Protein AF-A0A2N6VJ35-F1 (afdb_monomer)

Radius of gyration: 15.32 Å; Cα contacts (8 Å, |Δi|>4): 125; chains: 1; bounding box: 37×14×37 Å

Structure (mmCIF, N/CA/C/O backbone):
data_AF-A0A2N6VJ35-F1
#
_entry.id   AF-A0A2N6VJ35-F1
#
loop_
_atom_site.group_PDB
_atom_site.id
_atom_site.type_symbol
_atom_site.label_atom_id
_atom_site.label_alt_id
_atom_site.label_comp_id
_atom_site.label_asym_id
_atom_site.label_entity_id
_atom_site.l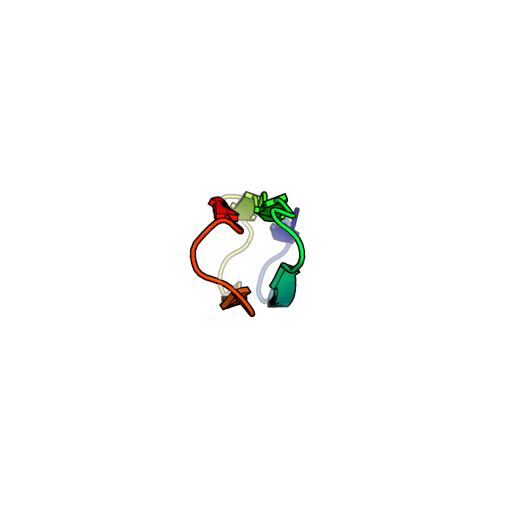abel_seq_id
_atom_site.pdbx_PDB_ins_code
_atom_site.Cartn_x
_atom_site.Cartn_y
_atom_site.Cartn_z
_atom_site.occupancy
_atom_site.B_iso_or_equiv
_atom_site.auth_seq_id
_atom_site.auth_comp_id
_atom_site.auth_asym_id
_atom_site.auth_atom_id
_atom_site.pdbx_PDB_model_num
ATOM 1 N N . LYS A 1 1 ? -5.670 4.354 0.371 1.00 94.81 1 LYS A N 1
ATOM 2 C CA . LYS A 1 1 ? -6.213 5.098 1.536 1.00 94.81 1 LYS A CA 1
ATOM 3 C C . LYS A 1 1 ? -7.042 4.132 2.370 1.00 94.81 1 LYS A C 1
ATOM 5 O O . LYS A 1 1 ? -7.876 3.460 1.783 1.00 94.81 1 LYS A O 1
ATOM 10 N N . MET A 1 2 ? -6.806 4.065 3.677 1.00 97.94 2 MET A N 1
ATOM 11 C CA . MET A 1 2 ? -7.551 3.257 4.643 1.00 97.94 2 MET A CA 1
ATOM 12 C C . MET A 1 2 ? -8.167 4.174 5.699 1.00 97.94 2 MET A C 1
ATOM 14 O O . MET A 1 2 ? -7.522 5.128 6.139 1.00 97.94 2 MET A O 1
ATOM 18 N N . VAL A 1 3 ? -9.414 3.904 6.078 1.00 98.31 3 VAL A N 1
ATOM 19 C CA . VAL A 1 3 ? -10.142 4.678 7.087 1.00 98.31 3 VAL A CA 1
ATOM 20 C C . VAL A 1 3 ? -10.814 3.717 8.059 1.00 98.31 3 VAL A C 1
ATOM 22 O O . VAL A 1 3 ? -11.696 2.960 7.666 1.00 98.31 3 VAL A O 1
ATOM 25 N N . HIS A 1 4 ? -10.415 3.767 9.325 1.00 98.69 4 HIS A N 1
ATOM 26 C CA . HIS A 1 4 ? -11.066 3.056 10.419 1.00 98.69 4 HIS A CA 1
ATOM 27 C C . HIS A 1 4 ? -12.081 3.996 11.073 1.00 98.69 4 HIS A C 1
ATOM 29 O O . HIS A 1 4 ? -11.694 4.961 11.730 1.00 98.69 4 HIS A O 1
ATOM 35 N N . ALA A 1 5 ? -13.373 3.743 10.856 1.00 98.12 5 ALA A N 1
ATOM 36 C CA . ALA A 1 5 ? -14.482 4.538 11.404 1.00 98.12 5 ALA A CA 1
ATOM 37 C C . ALA A 1 5 ? -15.324 3.789 12.453 1.00 98.12 5 ALA A C 1
ATOM 39 O O . ALA A 1 5 ? -16.186 4.385 13.094 1.00 98.12 5 ALA A O 1
ATOM 40 N N . ALA A 1 6 ? -15.070 2.492 12.629 1.00 98.06 6 ALA A N 1
ATOM 41 C CA . ALA A 1 6 ? -15.731 1.628 13.598 1.00 98.06 6 ALA A CA 1
ATOM 42 C C . ALA A 1 6 ? -14.675 0.927 14.471 1.00 98.06 6 ALA A C 1
ATOM 44 O O . ALA A 1 6 ? -13.550 0.717 14.002 1.00 98.06 6 ALA A O 1
ATOM 45 N N . PRO A 1 7 ? -15.007 0.578 15.726 1.00 98.06 7 PRO A N 1
ATOM 46 C CA . PRO A 1 7 ? -14.082 -0.114 16.612 1.00 98.06 7 PRO A CA 1
ATOM 47 C C . PRO A 1 7 ? -13.739 -1.519 16.102 1.00 98.06 7 PRO A C 1
ATOM 49 O O . PRO A 1 7 ? -14.508 -2.132 15.362 1.00 98.06 7 PRO A O 1
ATOM 52 N N . ASN A 1 8 ? -12.586 -2.034 16.531 1.00 98.19 8 ASN A N 1
ATOM 53 C CA . ASN A 1 8 ? -12.088 -3.387 16.252 1.00 98.19 8 ASN A CA 1
ATOM 54 C C . ASN A 1 8 ? -11.948 -3.726 14.758 1.00 98.19 8 ASN A C 1
ATOM 56 O O . ASN A 1 8 ? -12.081 -4.883 14.360 1.00 98.19 8 ASN A O 1
ATOM 60 N N . THR A 1 9 ? -11.684 -2.728 13.914 1.00 98.50 9 THR A N 1
ATOM 61 C CA . THR A 1 9 ? -11.442 -2.954 12.483 1.00 98.50 9 THR A CA 1
ATOM 62 C C . THR A 1 9 ? -9.958 -3.171 12.214 1.00 98.50 9 THR A C 1
ATOM 64 O O . THR A 1 9 ? -9.110 -2.509 12.807 1.00 98.50 9 THR A O 1
ATOM 67 N N . SER A 1 10 ? -9.617 -4.071 11.296 1.00 98.38 10 SER A N 1
ATOM 68 C CA . SER A 1 10 ? -8.226 -4.345 10.936 1.00 98.38 10 SER A CA 1
ATOM 69 C C . SER A 1 10 ? -7.965 -4.134 9.449 1.00 98.38 10 SER A C 1
ATOM 71 O O . SER A 1 10 ? -8.843 -4.335 8.610 1.00 98.38 10 SER A O 1
ATOM 73 N N . SER A 1 11 ? -6.750 -3.707 9.115 1.00 98.25 11 SER A N 1
ATOM 74 C CA . SER A 1 11 ? -6.291 -3.590 7.730 1.00 98.25 11 SER A CA 1
ATOM 75 C C . SER A 1 11 ? -4.851 -4.047 7.565 1.00 98.25 11 SER A C 1
ATOM 77 O O . SER A 1 11 ? -4.007 -3.873 8.445 1.00 98.25 11 SER A O 1
ATOM 79 N N . ASN A 1 12 ? -4.561 -4.598 6.390 1.00 98.31 12 ASN A N 1
ATOM 80 C CA . ASN A 1 12 ? -3.211 -4.904 5.948 1.00 98.31 12 ASN A CA 1
ATOM 81 C C . ASN A 1 12 ? -3.039 -4.376 4.521 1.00 98.31 12 ASN A C 1
ATOM 83 O O . ASN A 1 12 ? -3.766 -4.785 3.616 1.00 98.31 12 ASN A O 1
ATOM 87 N N . ILE A 1 13 ? -2.124 -3.430 4.338 1.00 98.06 13 ILE A N 1
ATOM 88 C CA . ILE A 1 13 ? -1.820 -2.809 3.053 1.00 98.06 13 ILE A CA 1
ATOM 89 C C . ILE A 1 13 ? -0.421 -3.253 2.648 1.00 98.06 13 ILE A C 1
ATOM 91 O O . ILE A 1 13 ? 0.553 -2.908 3.311 1.00 98.06 13 ILE A O 1
ATOM 95 N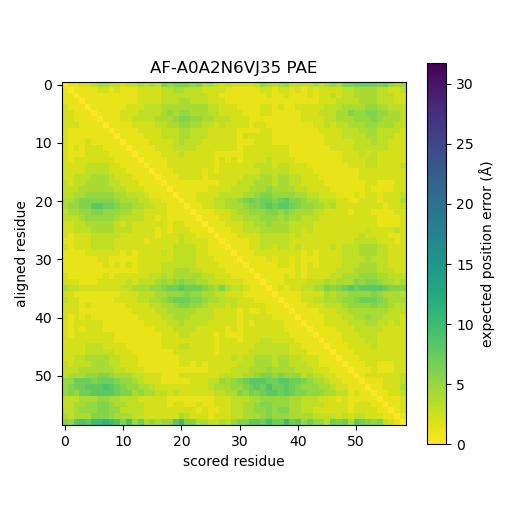 N . VAL A 1 14 ? -0.320 -3.983 1.540 1.00 97.81 14 VAL A N 1
ATOM 96 C CA . VAL A 1 14 ? 0.963 -4.395 0.966 1.00 97.81 14 VAL A CA 1
ATOM 97 C C . VAL A 1 14 ? 1.112 -3.748 -0.401 1.00 97.81 14 VAL A C 1
ATOM 99 O O . VAL A 1 14 ? 0.335 -4.027 -1.313 1.00 97.81 14 VAL A O 1
ATOM 102 N N . ALA A 1 15 ? 2.111 -2.883 -0.53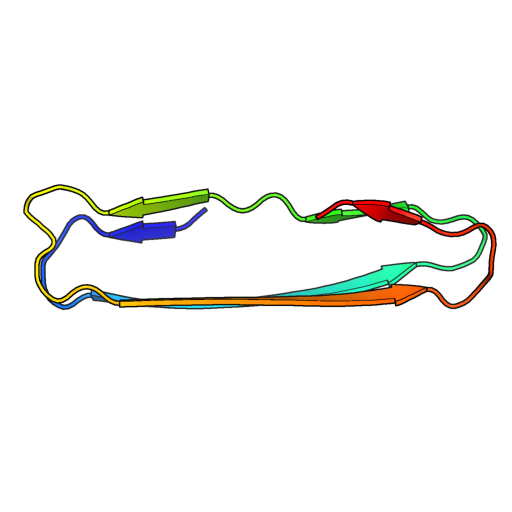8 1.00 96.81 15 ALA A N 1
ATOM 103 C CA . ALA A 1 15 ? 2.492 -2.269 -1.799 1.00 96.81 15 ALA A CA 1
ATOM 104 C C . ALA A 1 15 ? 3.858 -2.812 -2.226 1.00 96.81 15 ALA A C 1
ATOM 106 O O . ALA A 1 15 ? 4.826 -2.725 -1.475 1.00 96.81 15 ALA A O 1
ATOM 107 N N . LYS A 1 16 ? 3.933 -3.377 -3.433 1.00 97.69 16 LYS A N 1
ATOM 108 C CA . LYS A 1 16 ? 5.190 -3.826 -4.038 1.00 97.69 16 LYS A CA 1
ATOM 109 C C . LYS A 1 16 ? 5.363 -3.141 -5.381 1.00 97.69 16 LYS A C 1
ATOM 111 O O . LYS A 1 16 ? 4.465 -3.222 -6.220 1.00 97.69 16 LYS A O 1
ATOM 116 N N . SER A 1 17 ? 6.493 -2.476 -5.585 1.00 97.31 17 SER A N 1
ATOM 117 C CA . SER A 1 17 ? 6.821 -1.825 -6.851 1.00 97.31 17 SER A CA 1
ATOM 118 C C . SER A 1 17 ? 8.105 -2.380 -7.454 1.00 97.31 17 SER A C 1
ATOM 120 O O . SER A 1 17 ? 9.008 -2.836 -6.753 1.00 97.31 17 SER A O 1
ATOM 122 N N . VAL A 1 18 ? 8.177 -2.340 -8.784 1.00 97.50 18 VAL A N 1
ATOM 123 C CA . VAL A 1 18 ? 9.388 -2.636 -9.549 1.00 97.50 18 VAL A CA 1
ATOM 124 C C . VAL A 1 18 ? 9.606 -1.492 -10.530 1.00 97.50 18 VAL A C 1
ATOM 126 O O . VAL A 1 18 ? 8.690 -1.147 -11.277 1.00 97.50 18 VAL A O 1
ATOM 129 N N . ALA A 1 19 ? 10.801 -0.908 -10.537 1.00 97.62 19 ALA A N 1
ATOM 130 C CA . ALA A 1 19 ? 11.184 0.133 -11.484 1.00 97.62 19 ALA A CA 1
ATOM 13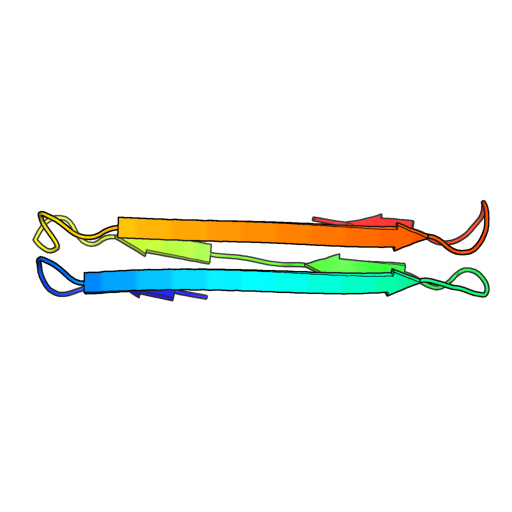1 C C . ALA A 1 19 ? 12.425 -0.297 -12.277 1.00 97.62 19 ALA A C 1
ATOM 133 O O . ALA A 1 19 ? 13.388 -0.821 -11.712 1.00 97.62 19 ALA A O 1
ATOM 134 N N . ARG A 1 20 ? 12.365 -0.104 -13.599 1.00 97.44 20 ARG A N 1
ATOM 135 C CA . ARG A 1 20 ? 13.403 -0.468 -14.570 1.00 97.44 20 ARG A CA 1
ATOM 136 C C . ARG A 1 20 ? 13.416 0.539 -15.723 1.00 97.44 20 ARG A C 1
ATOM 138 O O . ARG A 1 20 ? 12.387 1.145 -16.015 1.00 97.44 20 ARG A O 1
ATOM 145 N N . GLY A 1 21 ? 14.548 0.673 -16.403 1.00 97.44 21 GLY A N 1
ATOM 146 C CA . GLY A 1 21 ? 14.751 1.517 -17.577 1.00 97.44 21 GLY A CA 1
ATOM 147 C C . GLY A 1 21 ? 14.656 3.006 -17.262 1.00 97.44 21 GLY A C 1
ATOM 148 O O . GLY A 1 21 ? 14.109 3.755 -18.066 1.00 97.44 21 GLY A O 1
ATOM 149 N N . GLY A 1 22 ? 15.089 3.425 -16.069 1.00 96.81 22 GLY A N 1
ATOM 150 C CA . GLY A 1 22 ? 14.881 4.794 -15.585 1.00 96.81 22 GLY A CA 1
ATOM 151 C C . GLY A 1 22 ? 13.451 5.072 -15.122 1.00 96.81 22 GLY A C 1
ATOM 152 O O . GLY A 1 22 ? 13.065 6.229 -14.954 1.00 96.81 22 GLY A O 1
ATOM 153 N N . GLY A 1 23 ? 12.653 4.021 -14.925 1.00 97.31 23 GLY A N 1
ATOM 154 C CA . GLY A 1 23 ? 11.289 4.116 -14.431 1.00 97.31 23 GLY A CA 1
ATOM 155 C C . GLY A 1 23 ? 11.217 4.714 -13.026 1.00 97.31 23 GLY A C 1
ATOM 156 O O . GLY A 1 23 ? 12.140 4.601 -12.216 1.00 97.31 23 GLY A O 1
ATOM 157 N N . ARG A 1 24 ? 10.077 5.334 -12.724 1.00 97.19 24 ARG A N 1
ATOM 158 C CA . ARG A 1 24 ? 9.785 5.913 -11.41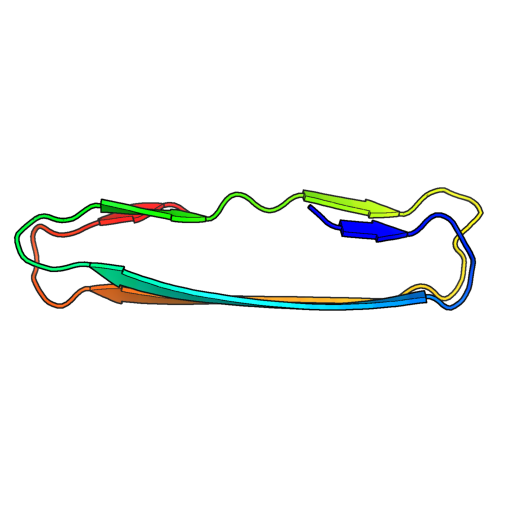5 1.00 97.19 24 ARG A CA 1
ATOM 159 C C . ARG A 1 24 ? 8.502 5.309 -10.867 1.00 97.19 24 ARG A C 1
ATOM 161 O O . ARG A 1 24 ? 7.454 5.429 -11.496 1.00 97.19 24 ARG A O 1
ATOM 168 N N . SER A 1 25 ? 8.587 4.674 -9.704 1.00 96.44 25 SER A N 1
ATOM 169 C CA . SER A 1 25 ? 7.411 4.207 -8.964 1.00 96.44 25 SER A CA 1
ATOM 170 C C . SER A 1 25 ? 7.131 5.125 -7.779 1.00 96.44 25 SER A C 1
ATOM 172 O O . SER A 1 25 ? 8.060 5.706 -7.224 1.00 96.44 25 SER A O 1
ATOM 174 N N . ALA A 1 26 ? 5.863 5.282 -7.407 1.00 96.25 26 ALA A N 1
ATOM 175 C CA . ALA A 1 26 ? 5.491 6.065 -6.239 1.00 96.25 26 ALA A CA 1
ATOM 176 C C . ALA A 1 26 ? 4.355 5.393 -5.465 1.00 96.25 26 ALA A C 1
ATOM 178 O O . ALA A 1 26 ? 3.345 5.009 -6.061 1.00 96.25 26 ALA A O 1
ATOM 179 N N . TYR A 1 27 ? 4.492 5.290 -4.146 1.00 96.69 27 TYR A N 1
ATOM 180 C CA . TYR A 1 27 ? 3.412 4.899 -3.246 1.00 96.69 27 TYR A CA 1
ATOM 181 C C . TYR A 1 27 ? 2.909 6.119 -2.474 1.00 96.69 27 TYR A C 1
ATOM 183 O O . TYR A 1 27 ? 3.683 6.945 -2.007 1.00 96.69 27 TYR A O 1
ATOM 191 N N . ARG A 1 28 ? 1.584 6.248 -2.338 1.00 96.75 28 ARG A N 1
ATOM 192 C CA . ARG A 1 28 ? 0.955 7.296 -1.521 1.00 96.75 28 ARG A CA 1
ATOM 193 C C . ARG A 1 28 ? -0.137 6.692 -0.655 1.00 96.75 28 ARG A C 1
ATOM 195 O O . ARG A 1 28 ? -1.268 6.470 -1.094 1.00 96.75 28 ARG A O 1
ATOM 202 N N . GLY A 1 29 ? 0.224 6.424 0.593 1.00 96.12 29 GLY A N 1
ATOM 203 C CA . GLY A 1 29 ? -0.675 5.912 1.616 1.00 96.12 29 GLY A CA 1
ATOM 204 C C . GLY A 1 29 ? -1.304 7.025 2.450 1.00 96.12 29 GLY A C 1
ATOM 205 O O . GLY A 1 29 ? -0.696 8.054 2.712 1.00 96.12 29 GLY A O 1
ATOM 206 N N . LEU A 1 30 ? -2.529 6.785 2.910 1.00 97.44 30 LEU A N 1
ATOM 207 C CA . LEU A 1 30 ? -3.128 7.500 4.035 1.00 97.44 30 LEU A CA 1
ATOM 208 C C . LEU A 1 30 ? -3.867 6.459 4.859 1.00 97.44 30 LEU A C 1
ATOM 210 O O . LEU A 1 30 ? -4.716 5.758 4.303 1.00 97.44 30 LEU A O 1
ATOM 214 N N . VAL A 1 31 ? -3.555 6.386 6.147 1.00 98.06 31 VAL A N 1
ATOM 215 C CA . VAL A 1 31 ? -4.316 5.628 7.138 1.00 98.06 31 VAL A CA 1
ATOM 216 C C . VAL A 1 31 ? -4.898 6.640 8.107 1.00 98.06 31 VAL A C 1
ATOM 218 O O . VAL A 1 31 ? -4.168 7.452 8.670 1.00 98.06 31 VAL A O 1
ATOM 221 N N . HIS A 1 32 ? -6.215 6.622 8.259 1.00 98.31 32 HIS A N 1
ATOM 222 C CA . HIS A 1 32 ? -6.914 7.484 9.198 1.00 98.31 32 HIS A CA 1
ATOM 223 C C . HIS A 1 32 ? -7.724 6.629 10.166 1.00 98.31 32 HIS A C 1
ATOM 225 O O . HIS A 1 32 ? -8.442 5.730 9.734 1.00 98.31 32 HIS A O 1
ATOM 231 N N . VAL A 1 33 ? -7.611 6.911 11.460 1.00 98.19 33 VAL A N 1
ATOM 232 C CA . VAL A 1 33 ? -8.365 6.236 12.519 1.00 98.19 33 VAL A CA 1
ATOM 233 C C . VAL A 1 33 ? -9.191 7.295 13.229 1.00 98.19 33 VAL A C 1
ATOM 235 O O . VAL A 1 33 ? -8.633 8.240 13.787 1.00 98.19 33 VAL A O 1
ATOM 238 N N . TYR A 1 34 ? -10.515 7.169 13.167 1.00 98.31 34 TYR A N 1
ATOM 239 C CA . TYR A 1 34 ? -11.408 8.081 13.870 1.00 98.31 34 TYR A CA 1
ATOM 240 C C . TYR A 1 34 ? -11.344 7.849 15.389 1.00 98.31 34 TYR A C 1
ATOM 242 O O . TYR A 1 34 ? -11.113 6.718 15.822 1.00 98.31 34 TYR A O 1
ATOM 250 N N . PRO A 1 35 ? -11.598 8.878 16.222 1.00 97.81 35 PRO A N 1
ATOM 251 C CA . PRO A 1 35 ? -11.482 8.769 17.682 1.00 97.81 35 PRO A CA 1
ATOM 252 C C . PRO A 1 35 ? -12.330 7.656 18.322 1.00 97.81 35 PRO A C 1
ATOM 254 O O . PRO A 1 35 ? -11.956 7.115 19.357 1.00 97.81 35 PRO A O 1
ATOM 257 N N . ASN A 1 36 ? -13.464 7.297 17.711 1.00 96.75 36 ASN A N 1
ATOM 258 C CA . ASN A 1 36 ? -14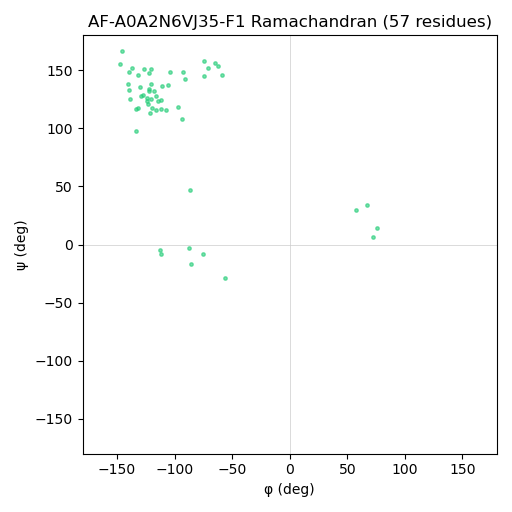.378 6.248 18.178 1.00 96.75 36 ASN A CA 1
ATOM 259 C C . ASN A 1 36 ? -14.025 4.837 17.665 1.00 96.75 36 ASN A C 1
ATOM 261 O O . ASN A 1 36 ? -14.679 3.867 18.046 1.00 96.75 36 ASN A O 1
ATOM 265 N N . ALA A 1 37 ? -13.003 4.696 16.820 1.00 98.25 37 ALA A N 1
ATOM 266 C CA . ALA A 1 37 ? -12.587 3.425 16.237 1.00 98.25 37 ALA A CA 1
ATOM 267 C C . ALA A 1 37 ? -11.603 2.664 17.150 1.00 98.25 37 ALA A C 1
ATOM 269 O O . ALA A 1 37 ? -10.558 2.187 16.698 1.00 98.25 37 ALA A O 1
ATOM 270 N N . SER A 1 38 ? -11.921 2.559 18.444 1.00 98.06 38 SER A N 1
ATOM 271 C CA . SER A 1 38 ? -11.069 1.891 19.438 1.00 98.06 38 SER A CA 1
ATOM 272 C C . SER A 1 38 ? -10.811 0.423 19.081 1.00 98.06 38 SER A C 1
ATOM 274 O O . SER A 1 38 ? -11.645 -0.241 18.473 1.00 98.06 38 SER A O 1
ATOM 276 N N . GLY A 1 39 ? -9.624 -0.089 19.409 1.00 98.06 39 GLY A N 1
ATOM 277 C CA . GLY A 1 39 ? -9.239 -1.468 19.075 1.00 98.06 39 GLY A CA 1
ATOM 278 C C . GLY A 1 39 ? -8.954 -1.717 17.589 1.00 98.06 39 GLY A C 1
ATOM 279 O O . GLY A 1 39 ? -8.738 -2.860 17.197 1.00 98.06 39 GLY A O 1
ATOM 280 N N . SER A 1 40 ? -8.943 -0.676 16.749 1.00 98.44 40 SER A N 1
ATOM 281 C CA . SER A 1 40 ? -8.570 -0.826 15.342 1.00 98.44 40 SER A CA 1
ATOM 282 C C . SER A 1 40 ? -7.063 -1.001 15.166 1.00 98.44 40 SER A C 1
ATOM 284 O O . SER A 1 40 ? -6.269 -0.384 15.876 1.00 98.44 40 SER A O 1
ATOM 286 N N . ALA A 1 41 ? -6.669 -1.811 14.188 1.00 98.1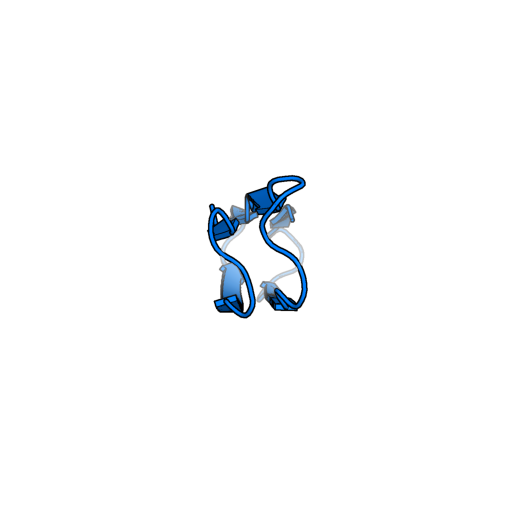2 41 ALA A N 1
ATOM 287 C CA . ALA A 1 41 ? -5.275 -2.120 13.895 1.00 98.12 41 ALA A CA 1
ATOM 288 C C . ALA A 1 41 ? -4.977 -1.972 12.401 1.00 98.12 41 ALA A C 1
ATOM 290 O O . ALA A 1 41 ? -5.807 -2.283 11.551 1.00 98.12 41 ALA A O 1
ATOM 291 N N . ASN A 1 42 ? -3.763 -1.544 12.070 1.00 98.06 42 ASN A N 1
ATOM 292 C CA . ASN A 1 42 ? -3.326 -1.421 10.687 1.00 98.06 42 ASN A CA 1
ATOM 293 C C . ASN A 1 42 ? -1.871 -1.868 10.531 1.00 98.06 42 ASN A C 1
ATOM 295 O O . ASN A 1 42 ? -1.015 -1.470 11.318 1.00 98.06 42 ASN A O 1
ATOM 299 N N . ASN A 1 43 ? -1.594 -2.599 9.453 1.00 98.44 43 ASN A N 1
ATOM 300 C CA . ASN A 1 43 ? -0.248 -2.871 8.962 1.00 98.44 43 ASN A CA 1
ATOM 301 C C . ASN A 1 43 ? -0.072 -2.277 7.558 1.00 98.44 43 ASN A C 1
ATOM 303 O O . ASN A 1 43 ? -0.921 -2.495 6.695 1.00 98.44 43 ASN A O 1
ATOM 307 N N . VAL A 1 44 ? 1.027 -1.555 7.315 1.00 97.88 44 VAL A N 1
ATOM 308 C CA . VAL A 1 44 ? 1.429 -1.121 5.966 1.00 97.88 44 VAL A CA 1
ATOM 309 C C . VAL A 1 44 ? 2.844 -1.617 5.693 1.00 97.88 44 VAL A C 1
ATOM 311 O O . VAL A 1 44 ? 3.758 -1.291 6.445 1.00 97.88 44 VAL A O 1
ATOM 314 N N . LEU A 1 45 ? 3.019 -2.371 4.609 1.00 98.00 45 LEU A N 1
ATOM 315 C CA . LEU A 1 45 ? 4.315 -2.819 4.111 1.00 98.00 45 LEU A CA 1
ATOM 316 C C . LEU A 1 45 ? 4.520 -2.299 2.688 1.00 98.00 45 LEU A C 1
ATOM 318 O O . LEU A 1 45 ? 3.693 -2.551 1.809 1.00 98.00 45 LEU A O 1
ATOM 322 N N . CYS A 1 46 ? 5.631 -1.603 2.471 1.00 96.94 46 CYS A N 1
ATOM 323 C CA . CYS A 1 46 ? 6.019 -1.077 1.169 1.00 96.94 46 CYS A CA 1
ATOM 324 C C . CYS A 1 46 ? 7.386 -1.639 0.781 1.00 96.94 46 CYS A C 1
ATOM 326 O O . CYS A 1 46 ? 8.386 -1.279 1.398 1.00 96.94 46 CYS A O 1
ATOM 328 N N . ASP A 1 47 ? 7.423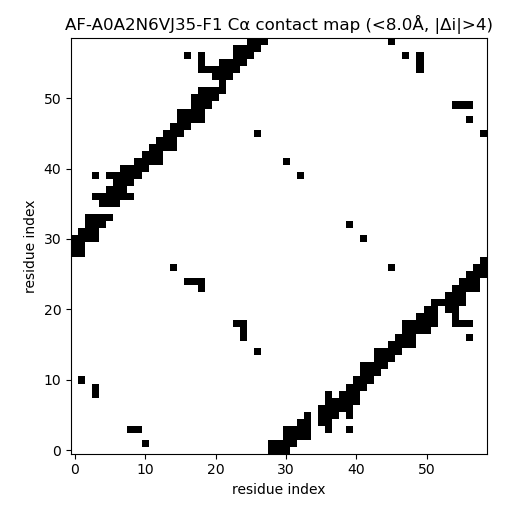 -2.467 -0.262 1.00 97.62 47 ASP A N 1
ATOM 329 C CA . ASP A 1 47 ? 8.663 -2.973 -0.848 1.00 97.62 47 ASP A CA 1
ATOM 330 C C . ASP A 1 47 ? 8.869 -2.364 -2.236 1.00 97.62 47 ASP A C 1
ATOM 332 O O . ASP A 1 47 ? 7.946 -2.323 -3.053 1.00 97.62 47 ASP A O 1
ATOM 336 N N . ALA A 1 48 ? 10.094 -1.939 -2.530 1.00 97.06 48 ALA A N 1
ATOM 337 C CA . ALA A 1 48 ? 10.469 -1.421 -3.838 1.00 97.06 48 ALA A CA 1
ATOM 338 C C . ALA A 1 48 ? 11.702 -2.158 -4.365 1.00 97.06 48 ALA A C 1
ATOM 340 O O . ALA A 1 48 ? 12.725 -2.240 -3.686 1.00 97.06 48 ALA A O 1
ATOM 341 N N . LEU A 1 49 ? 11.610 -2.664 -5.595 1.00 97.75 49 LEU A N 1
ATOM 342 C CA . LEU A 1 49 ? 12.730 -3.243 -6.327 1.00 97.75 49 LEU A CA 1
ATOM 343 C C . LEU A 1 49 ? 13.162 -2.293 -7.449 1.00 97.75 49 LEU A C 1
ATOM 345 O O . LEU A 1 49 ? 12.417 -2.056 -8.401 1.00 97.75 49 LEU A O 1
ATOM 349 N N . LEU A 1 50 ? 14.387 -1.780 -7.361 1.00 97.69 50 LEU A N 1
ATOM 350 C CA . LEU A 1 50 ? 15.026 -1.026 -8.439 1.00 97.69 50 LEU A CA 1
ATOM 351 C C . LEU A 1 50 ? 15.940 -1.972 -9.217 1.00 97.69 50 LEU A C 1
ATOM 353 O O . LEU A 1 50 ? 16.863 -2.553 -8.651 1.00 97.69 50 LEU A O 1
ATOM 357 N N . VAL A 1 51 ? 15.657 -2.157 -10.505 1.00 97.94 51 VAL A N 1
ATOM 358 C CA . VAL A 1 51 ? 16.383 -3.113 -11.360 1.00 97.94 51 VAL A CA 1
ATOM 359 C C . VAL A 1 51 ? 17.655 -2.496 -11.955 1.00 97.94 51 VAL A C 1
ATOM 361 O O . VAL A 1 51 ? 18.541 -3.209 -12.417 1.00 97.94 51 VAL A O 1
ATOM 364 N N . ASP A 1 52 ? 17.769 -1.170 -11.930 1.00 97.12 52 ASP A N 1
ATOM 365 C CA . ASP A 1 52 ? 18.934 -0.429 -12.400 1.00 97.12 52 ASP A CA 1
ATOM 366 C C . ASP A 1 52 ? 19.177 0.834 -11.566 1.00 97.12 52 ASP A C 1
ATOM 368 O O . ASP A 1 52 ? 18.321 1.294 -10.811 1.00 97.12 52 ASP A O 1
ATOM 372 N N . ASN A 1 53 ? 20.366 1.411 -11.741 1.00 96.69 53 ASN A N 1
ATOM 373 C CA . ASN A 1 53 ? 20.874 2.508 -10.916 1.00 96.69 53 ASN A CA 1
ATOM 374 C C . ASN A 1 53 ? 20.240 3.878 -11.207 1.00 96.69 53 ASN A C 1
ATOM 376 O O . ASN A 1 53 ? 20.533 4.841 -10.503 1.00 96.69 53 ASN A O 1
ATOM 380 N N . HIS A 1 54 ?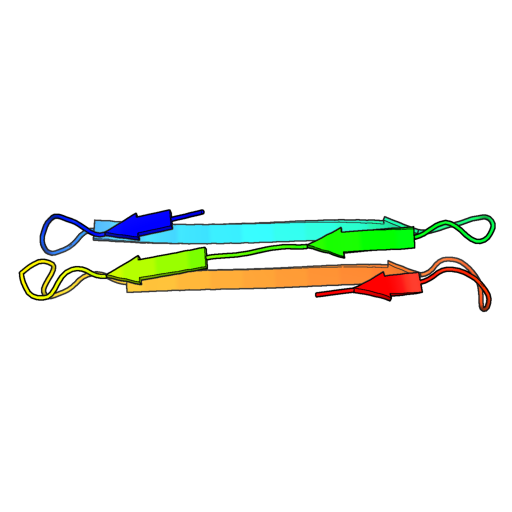 19.437 3.999 -12.267 1.00 96.62 54 HIS A N 1
ATOM 381 C CA . HIS A 1 54 ? 18.824 5.269 -12.673 1.00 96.62 54 HIS A CA 1
ATOM 382 C C . HIS A 1 54 ? 17.298 5.273 -12.506 1.00 96.62 54 HIS A C 1
ATOM 384 O O . HIS A 1 54 ? 16.668 6.317 -12.677 1.00 96.62 54 HIS A O 1
ATOM 390 N N . SER A 1 55 ? 16.711 4.141 -12.118 1.00 97.94 55 SER A N 1
ATOM 391 C CA . SER A 1 55 ? 15.323 4.037 -11.676 1.00 97.94 55 SER A CA 1
ATOM 392 C C . SER A 1 55 ? 15.134 4.608 -10.270 1.00 97.94 55 SER A C 1
ATOM 394 O O . SER A 1 55 ? 16.076 4.718 -9.484 1.00 97.94 55 SER A O 1
ATOM 396 N N . ARG A 1 56 ? 13.898 4.994 -9.939 1.00 97.00 56 ARG A N 1
ATOM 397 C CA . ARG A 1 56 ? 13.566 5.640 -8.659 1.00 97.00 56 ARG A CA 1
ATOM 398 C C . ARG A 1 56 ? 12.280 5.095 -8.045 1.00 97.00 56 ARG A C 1
ATOM 400 O O . ARG A 1 56 ? 11.362 4.674 -8.750 1.00 97.00 56 ARG A O 1
ATOM 407 N N . SER A 1 57 ? 12.200 5.161 -6.721 1.00 95.62 57 SER A N 1
ATOM 408 C CA . SER A 1 57 ? 10.975 4.923 -5.959 1.00 95.62 57 SER A CA 1
ATOM 409 C C . SER A 1 57 ? 10.764 6.059 -4.970 1.00 95.62 57 SER A C 1
ATOM 411 O O . SER A 1 57 ? 11.711 6.435 -4.284 1.00 95.62 57 SER A O 1
ATOM 413 N N . ASP A 1 58 ? 9.537 6.563 -4.875 1.00 94.19 58 ASP A N 1
ATOM 414 C CA . ASP A 1 58 ? 9.119 7.500 -3.831 1.00 94.19 58 ASP A CA 1
ATOM 415 C C . ASP A 1 58 ? 8.040 6.844 -2.969 1.00 94.19 58 ASP A C 1
ATOM 417 O O . ASP A 1 58 ? 7.043 6.346 -3.492 1.00 94.19 58 ASP A O 1
ATOM 421 N N . THR A 1 59 ? 8.219 6.848 -1.655 1.00 84.44 59 THR A N 1
ATOM 422 C CA . THR A 1 59 ? 7.288 6.223 -0.709 1.00 84.44 59 THR A CA 1
ATOM 423 C C . THR A 1 59 ? 7.053 7.163 0.457 1.00 84.44 59 THR A C 1
ATOM 425 O O . THR A 1 59 ? 8.051 7.756 0.923 1.00 84.44 59 THR A O 1
#

Solvent-accessible surface area (backbone atoms only — not comparable to full-atom values): 3641 Å² total; per-residue (Å²): 111,48,73,38,76,46,52,63,39,76,48,78,47,79,48,79,48,77,18,51,94,59,27,75,42,77,58,82,83,46,80,44,71,43,93,74,17,51,78,48,48,77,47,80,47,79,49,75,45,68,76,43,94,68,24,45,76,46,116

Organism: NCBI:txid170994

InterPro domains:
  IPR000825 SUF system FeS cluster assembly, SufBD core domain [PF01458] (1-59)
  IPR037284 SUF system FeS cluster assembly, SufBD superfamily [SSF101960] (1-59)
  IPR055346 SUF system FeS cluster assembly, SufBD [PTHR30508] (1-59)

Secondary structure (DSSP, 8-state):
-EEE-STT-EEEEEEEEEE-TT-EEE----EEE-TT-TT-EEEEEEEEEESSTT-EEE-

Foldseek 3Di:
DAEQPAAQAEEEAEAEEEWDPLAEEEDDDDYYYDPRHHNYYYHYHYYYHYPDDNHYYYD

Sequence (59 aa):
KMVHAAPNTSSNIVAKSVARGGGRSAYRGLVHVYPNASGSANNVLCDALLVDNHSRSDT

Mean predicted aligned error: 2.54 Å

pLDDT: mean 97.28, std 1.9, range [84.44, 98.69]